Protein AF-A0A553DKM1-F1 (afdb_monomer_lite)

Radius of gyration: 15.27 Å; chains: 1; bounding box: 32×25×41 Å

Foldseek 3Di:
DCPVVVLVVQAAKDKDKDWDDDPVDDIFIKIKIKHWDDPVPDPDIDIDMWIATPVPRHTDD

Secondary structure (DSSP, 8-state):
--HHHHHHTT-EEEEEEEEEEETTEEEEEEEEEEEEE--SSSS--EEEEEEEETTT--B--

Structure (mmCIF, N/CA/C/O backbone):
data_AF-A0A553DKM1-F1
#
_entry.id   AF-A0A553DKM1-F1
#
loop_
_atom_site.group_PDB
_atom_site.id
_atom_site.type_symbol
_atom_site.label_atom_id
_atom_site.label_alt_id
_atom_site.label_comp_id
_atom_site.l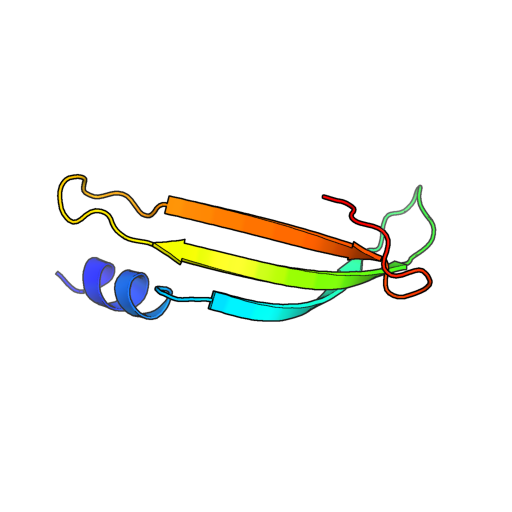abel_asym_id
_atom_site.label_entity_id
_atom_site.label_seq_id
_atom_site.pdbx_PDB_ins_code
_atom_site.Cartn_x
_atom_site.Cartn_y
_atom_site.Cartn_z
_atom_site.occupancy
_atom_site.B_iso_or_equiv
_atom_site.auth_seq_id
_atom_site.auth_comp_id
_atom_site.auth_asym_id
_atom_site.auth_atom_id
_atom_site.pdbx_PDB_model_num
ATOM 1 N N . MET A 1 1 ? -19.343 17.372 12.141 1.00 55.72 1 MET A N 1
ATOM 2 C CA . MET A 1 1 ? -19.137 16.066 12.813 1.00 55.72 1 MET A CA 1
ATOM 3 C C . MET A 1 1 ? -19.061 14.873 11.838 1.00 55.72 1 MET A C 1
ATOM 5 O O . MET A 1 1 ? -18.880 13.760 12.301 1.00 55.72 1 MET A O 1
ATOM 9 N N . GLU A 1 2 ? -19.138 15.083 10.513 1.00 60.97 2 GLU A N 1
ATOM 10 C CA . GLU A 1 2 ? -19.092 14.031 9.465 1.00 60.97 2 GLU A CA 1
ATOM 11 C C . GLU A 1 2 ? -17.661 13.599 9.067 1.00 60.97 2 GLU A C 1
ATOM 13 O O . GLU A 1 2 ? -17.398 12.421 8.849 1.00 60.97 2 GLU A O 1
ATOM 18 N N . PHE A 1 3 ? -16.697 14.527 9.073 1.00 58.22 3 PHE A N 1
ATOM 19 C CA . PHE A 1 3 ? -15.314 14.300 8.616 1.00 58.22 3 PHE A CA 1
ATOM 20 C C . PHE A 1 3 ? -14.600 13.119 9.307 1.00 58.22 3 PHE A C 1
ATOM 22 O O . PHE A 1 3 ? -13.910 12.330 8.667 1.00 58.22 3 PHE A O 1
ATOM 29 N N . ARG A 1 4 ? -14.837 12.933 10.614 1.00 66.75 4 ARG A N 1
ATOM 30 C CA . ARG A 1 4 ? -14.257 11.828 11.400 1.00 66.75 4 ARG A CA 1
ATOM 31 C C . ARG A 1 4 ? -14.789 10.448 10.988 1.00 66.75 4 ARG A C 1
ATOM 33 O O . ARG A 1 4 ? -14.132 9.451 11.261 1.00 66.75 4 ARG A O 1
ATOM 40 N N . LYS A 1 5 ? -15.968 10.365 10.363 1.00 74.38 5 LYS A N 1
ATOM 41 C CA . LYS A 1 5 ? -16.579 9.091 9.957 1.00 74.38 5 LYS A CA 1
ATOM 42 C C . LYS A 1 5 ? -15.943 8.546 8.676 1.00 74.38 5 LYS A C 1
ATOM 44 O O . LYS A 1 5 ? -15.663 7.356 8.616 1.00 74.38 5 LYS A O 1
ATOM 49 N N . ILE A 1 6 ? -15.654 9.424 7.712 1.00 82.94 6 ILE A N 1
ATOM 50 C CA . ILE A 1 6 ? -14.968 9.077 6.455 1.00 82.94 6 ILE A CA 1
ATOM 51 C C . ILE A 1 6 ? -13.538 8.614 6.738 1.00 82.94 6 ILE A C 1
ATOM 53 O O . ILE A 1 6 ? -13.099 7.592 6.235 1.00 82.94 6 ILE A O 1
ATOM 57 N N . LEU A 1 7 ? -12.814 9.309 7.613 1.00 85.25 7 LEU A N 1
ATOM 58 C CA . LEU A 1 7 ? -11.444 8.914 7.943 1.00 85.25 7 LEU A CA 1
ATOM 59 C C . LEU A 1 7 ? -11.361 7.545 8.631 1.00 85.25 7 LEU A C 1
ATOM 61 O O . LEU A 1 7 ? -10.435 6.779 8.382 1.00 85.25 7 LEU A O 1
ATOM 65 N N . LYS A 1 8 ? -12.368 7.187 9.437 1.00 86.19 8 LYS A N 1
ATOM 66 C CA . LYS A 1 8 ? -12.451 5.851 10.040 1.00 86.19 8 LYS A CA 1
ATOM 67 C C . LYS A 1 8 ? -12.646 4.733 9.017 1.00 86.19 8 LYS A C 1
ATOM 69 O O . LYS A 1 8 ? -12.256 3.611 9.315 1.00 86.19 8 LYS A O 1
ATOM 74 N N . SER A 1 9 ? -13.214 5.004 7.837 1.00 91.12 9 SER A N 1
ATOM 75 C CA . SER A 1 9 ? -13.361 3.968 6.806 1.00 91.12 9 SER A CA 1
ATOM 76 C C . SER A 1 9 ? -12.047 3.621 6.111 1.00 91.12 9 SER A C 1
ATOM 78 O O . SER A 1 9 ? -12.017 2.646 5.372 1.00 91.12 9 SER A O 1
ATOM 80 N N . LEU A 1 10 ? -10.983 4.402 6.322 1.00 93.81 10 LEU A N 1
ATOM 81 C CA . LEU A 1 10 ? -9.651 4.108 5.793 1.00 93.81 10 LEU A CA 1
ATOM 82 C C . LEU A 1 10 ? -8.873 3.123 6.673 1.00 93.81 10 LEU A C 1
ATOM 84 O O . LEU A 1 10 ? -7.908 2.538 6.194 1.00 93.81 10 LEU A O 1
ATOM 88 N N . LEU A 1 11 ? -9.270 2.940 7.938 1.00 94.75 11 LEU A N 1
ATOM 89 C CA . LEU A 1 11 ? -8.536 2.114 8.899 1.00 94.75 11 LEU A CA 1
ATOM 90 C C . LEU A 1 11 ? -8.435 0.659 8.437 1.00 94.75 11 LEU A C 1
ATOM 92 O O . LEU A 1 11 ? -9.430 0.055 8.037 1.00 94.75 11 LEU A O 1
ATOM 96 N N . GLY A 1 12 ? -7.238 0.094 8.572 1.00 96.62 12 GLY A N 1
ATOM 97 C CA . GLY A 1 12 ? -6.921 -1.262 8.144 1.00 96.62 12 GLY A CA 1
ATOM 98 C C . GLY A 1 12 ? -5.790 -1.306 7.123 1.00 96.62 12 GLY A C 1
ATOM 99 O O . GLY A 1 12 ? -5.075 -0.323 6.912 1.00 96.62 12 GLY A O 1
ATOM 100 N N . GLU A 1 13 ? -5.631 -2.481 6.521 1.00 98.44 13 GLU A N 1
ATOM 101 C CA . GLU A 1 13 ? -4.649 -2.743 5.475 1.00 98.44 13 GLU A CA 1
ATOM 102 C C . GLU A 1 13 ? -5.337 -2.815 4.109 1.00 98.44 13 GLU A C 1
ATOM 104 O O . GLU A 1 13 ? -6.379 -3.455 3.952 1.00 98.44 13 GLU A O 1
ATOM 109 N N . TRP A 1 14 ? -4.728 -2.178 3.114 1.00 98.38 14 TRP A N 1
ATOM 110 C CA . TRP A 1 14 ? -5.178 -2.179 1.728 1.00 98.38 14 TRP A CA 1
ATOM 111 C C . TRP A 1 14 ? -4.060 -2.730 0.859 1.00 98.38 14 TRP A C 1
ATOM 113 O O . TRP A 1 14 ? -2.950 -2.211 0.887 1.00 98.38 14 TRP A O 1
ATOM 123 N N . THR A 1 15 ? -4.350 -3.765 0.072 1.00 98.19 15 THR A N 1
ATOM 124 C CA . THR A 1 15 ? -3.399 -4.326 -0.895 1.00 98.19 15 THR A CA 1
ATOM 125 C C . THR A 1 15 ? -3.915 -4.108 -2.308 1.00 98.19 15 THR A C 1
ATOM 127 O O . THR A 1 15 ? -5.077 -4.395 -2.600 1.00 98.19 15 THR A O 1
ATOM 130 N N . GLY A 1 16 ? -3.043 -3.650 -3.200 1.00 97.88 16 GLY A N 1
ATOM 131 C CA . GLY A 1 16 ? -3.388 -3.397 -4.592 1.00 97.88 16 GLY A CA 1
ATOM 132 C C . GLY A 1 16 ? -2.185 -3.433 -5.525 1.00 97.88 16 GLY A C 1
ATOM 133 O O . GLY A 1 16 ? -1.075 -3.795 -5.135 1.00 97.88 16 GLY A O 1
ATOM 134 N N . ASN A 1 17 ? -2.436 -3.060 -6.777 1.00 97.94 17 ASN A N 1
ATOM 135 C CA . ASN A 1 17 ? -1.414 -2.881 -7.802 1.00 97.94 17 ASN A CA 1
ATOM 136 C C . ASN A 1 17 ? -1.509 -1.457 -8.356 1.00 97.94 17 ASN A C 1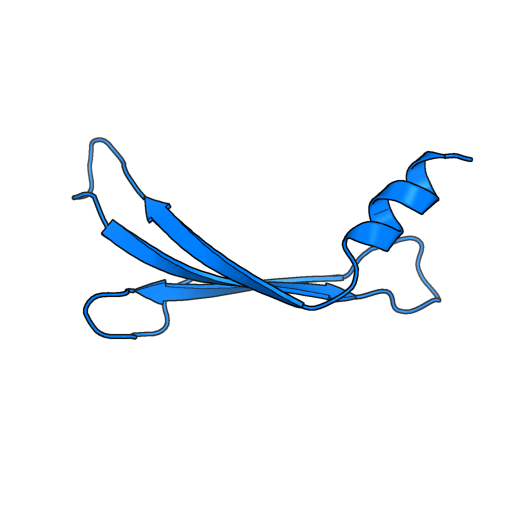
ATOM 138 O O . ASN A 1 17 ? -2.612 -0.925 -8.491 1.00 97.94 17 ASN A O 1
ATOM 142 N N . GLY A 1 18 ? -0.368 -0.879 -8.716 1.00 97.25 18 GLY A N 1
ATOM 143 C CA . GLY A 1 18 ? -0.254 0.437 -9.334 1.00 97.25 18 GLY A CA 1
ATOM 144 C C . GLY A 1 18 ? 0.712 0.434 -10.517 1.00 97.25 18 GLY A C 1
ATOM 145 O O . GLY A 1 18 ? 1.455 -0.526 -10.733 1.00 97.25 18 GLY A O 1
ATOM 146 N N . SER A 1 19 ? 0.690 1.524 -11.284 1.00 97.56 19 SER A N 1
ATOM 147 C CA . SER A 1 19 ? 1.558 1.739 -12.446 1.00 97.56 19 SER A CA 1
ATOM 148 C C . SER A 1 19 ? 2.150 3.149 -12.415 1.00 97.56 19 SER A C 1
ATOM 150 O O . SER A 1 19 ? 1.407 4.128 -12.308 1.00 97.56 19 SER A O 1
ATOM 152 N N . GLY A 1 20 ? 3.470 3.263 -12.542 1.00 95.81 20 GLY A N 1
ATOM 153 C CA . GLY A 1 20 ? 4.205 4.525 -12.581 1.00 95.81 20 GLY A CA 1
ATOM 154 C C . GLY A 1 20 ? 4.614 4.915 -14.002 1.00 95.81 20 GLY A C 1
ATOM 155 O O . GLY A 1 20 ? 5.052 4.074 -14.786 1.00 95.81 20 GLY A O 1
ATOM 156 N N . LYS A 1 21 ? 4.504 6.207 -14.340 1.00 97.38 21 LYS A N 1
ATOM 157 C CA . LYS A 1 21 ? 4.979 6.767 -15.616 1.00 97.38 21 LYS A CA 1
ATOM 158 C C . LYS A 1 21 ? 5.514 8.185 -15.427 1.00 97.38 21 LYS A C 1
ATOM 160 O O . LYS A 1 21 ? 4.860 9.021 -14.813 1.00 97.38 21 LYS A O 1
ATOM 165 N N . SER A 1 22 ? 6.676 8.465 -16.012 1.00 96.12 22 SER A N 1
ATOM 166 C CA . SER A 1 22 ? 7.312 9.786 -16.026 1.00 96.12 22 SER A CA 1
ATOM 167 C C . SER A 1 22 ? 8.025 10.003 -17.368 1.00 96.12 22 SER A C 1
ATOM 169 O O . SER A 1 22 ? 8.425 9.019 -17.988 1.00 96.12 22 SER A O 1
ATOM 171 N N . PRO A 1 23 ? 8.218 11.246 -17.848 1.00 98.06 23 PRO A N 1
ATOM 172 C CA . PRO A 1 23 ? 8.973 11.497 -19.07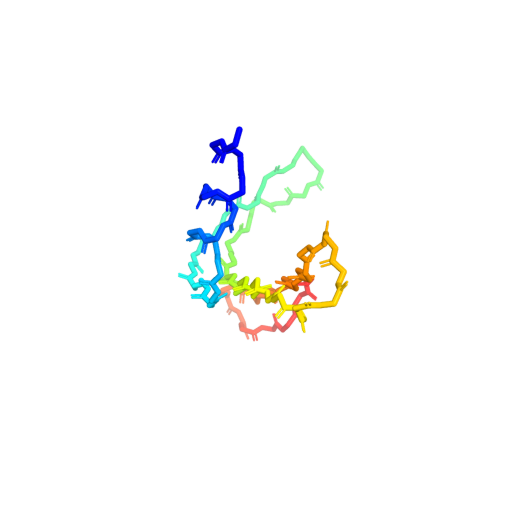8 1.00 98.06 23 PRO A CA 1
ATOM 173 C C . PRO A 1 23 ? 10.413 10.961 -19.069 1.00 98.06 23 PRO A C 1
ATOM 175 O O . PRO A 1 23 ? 10.959 10.672 -20.129 1.00 98.06 23 PRO A O 1
ATOM 178 N N . THR A 1 24 ? 11.039 10.844 -17.895 1.00 97.69 24 THR A N 1
ATOM 179 C CA . THR A 1 24 ? 12.466 10.504 -17.752 1.00 97.69 24 THR A CA 1
ATOM 180 C C . THR A 1 24 ? 12.737 9.054 -17.354 1.00 97.69 24 THR A C 1
ATOM 182 O O . THR A 1 24 ? 13.896 8.649 -17.314 1.00 97.69 24 THR A O 1
ATOM 185 N N . ILE A 1 25 ? 11.703 8.270 -17.040 1.00 95.56 25 ILE A N 1
ATOM 186 C CA . ILE A 1 25 ? 11.833 6.899 -16.529 1.00 95.56 25 ILE A CA 1
ATOM 187 C C . ILE A 1 25 ? 10.865 6.004 -17.301 1.00 95.56 25 ILE A C 1
ATOM 189 O O . ILE A 1 25 ? 9.725 6.393 -17.561 1.00 95.56 25 ILE A O 1
ATOM 193 N N . ALA A 1 26 ? 11.313 4.802 -17.668 1.00 96.06 26 ALA A N 1
ATOM 194 C CA . ALA A 1 26 ? 10.450 3.824 -18.321 1.00 96.06 26 ALA A CA 1
ATOM 195 C C . ALA A 1 26 ? 9.244 3.479 -17.423 1.00 96.06 26 ALA A C 1
ATOM 197 O O . ALA A 1 26 ? 9.413 3.393 -16.205 1.00 96.06 26 ALA A O 1
ATOM 198 N N . PRO A 1 27 ? 8.038 3.278 -17.987 1.00 97.06 27 PRO A N 1
ATOM 199 C CA . PRO A 1 27 ? 6.884 2.857 -17.202 1.00 97.06 27 PRO A CA 1
ATOM 200 C C . PRO A 1 27 ? 7.148 1.548 -16.451 1.00 97.06 27 PRO A C 1
ATOM 202 O O . PRO A 1 27 ? 7.844 0.670 -16.965 1.00 97.06 27 PRO A O 1
ATOM 205 N N . PHE A 1 28 ? 6.576 1.409 -15.258 1.00 96.00 28 PHE A N 1
ATOM 206 C CA . PHE A 1 28 ? 6.726 0.213 -14.429 1.00 96.00 28 PHE A CA 1
ATOM 207 C C . PHE A 1 28 ? 5.466 -0.065 -13.609 1.00 96.00 28 PHE A C 1
ATOM 209 O O . PHE A 1 28 ? 4.747 0.863 -13.239 1.00 96.00 28 PHE A O 1
ATOM 216 N N . ASP A 1 29 ? 5.247 -1.336 -13.277 1.00 97.75 29 ASP A N 1
ATOM 217 C CA . ASP A 1 29 ? 4.151 -1.786 -12.417 1.00 97.75 29 ASP A CA 1
ATOM 218 C C . ASP A 1 29 ? 4.678 -2.245 -11.054 1.00 97.75 29 ASP A C 1
ATOM 220 O O . ASP A 1 29 ? 5.773 -2.815 -10.943 1.00 97.75 29 ASP A O 1
ATOM 224 N N . TYR A 1 30 ? 3.879 -2.025 -10.015 1.00 97.94 30 TYR A N 1
ATOM 225 C CA . TYR A 1 30 ? 4.226 -2.367 -8.640 1.00 97.94 30 TYR A CA 1
ATOM 226 C C . TYR A 1 30 ? 3.019 -2.883 -7.852 1.00 97.94 30 TYR A C 1
ATOM 228 O O . TYR A 1 30 ? 1.869 -2.542 -8.135 1.00 97.94 30 TYR A O 1
ATOM 236 N N . LYS A 1 31 ? 3.297 -3.696 -6.836 1.00 98.25 31 LYS A N 1
ATOM 237 C CA . LYS A 1 31 ? 2.355 -4.064 -5.783 1.00 98.25 31 LYS A CA 1
ATOM 238 C C . LYS A 1 31 ? 2.488 -3.049 -4.660 1.00 98.25 31 LYS A C 1
ATOM 240 O O . LYS A 1 31 ? 3.604 -2.663 -4.322 1.00 98.25 31 LYS A O 1
ATOM 245 N N . GLU A 1 32 ? 1.373 -2.655 -4.064 1.00 98.50 32 GLU A N 1
ATOM 246 C CA . GLU A 1 32 ? 1.325 -1.668 -2.989 1.00 98.50 32 GLU A CA 1
ATOM 247 C C . GLU A 1 32 ? 0.526 -2.199 -1.801 1.00 98.50 32 GLU A C 1
ATOM 249 O O . GLU A 1 32 ? -0.511 -2.848 -1.973 1.00 98.50 32 GLU A O 1
ATOM 254 N N . ILE A 1 33 ? 1.035 -1.932 -0.600 1.00 98.38 33 ILE A N 1
ATOM 255 C CA . ILE A 1 33 ? 0.349 -2.182 0.665 1.00 98.38 33 ILE A CA 1
ATOM 256 C C . ILE A 1 33 ? 0.301 -0.867 1.438 1.00 98.38 33 ILE A C 1
ATOM 258 O O . ILE A 1 33 ? 1.345 -0.253 1.666 1.00 98.38 33 ILE A O 1
ATOM 262 N N . LEU A 1 34 ? -0.902 -0.460 1.843 1.00 98.50 34 LEU A N 1
ATOM 263 C CA . LEU A 1 34 ? -1.158 0.706 2.687 1.00 98.50 34 LEU A CA 1
ATOM 264 C C . LEU A 1 34 ? -1.695 0.254 4.039 1.00 98.50 34 LEU A C 1
ATOM 266 O O . LEU A 1 34 ? -2.612 -0.565 4.084 1.00 98.50 34 LEU A O 1
ATOM 270 N N . THR A 1 35 ? -1.209 0.852 5.120 1.00 98.25 35 THR A N 1
ATOM 271 C CA . THR A 1 35 ? -1.725 0.620 6.471 1.00 98.25 35 THR A CA 1
ATOM 272 C C . THR A 1 35 ? -2.140 1.942 7.090 1.00 98.25 35 THR A C 1
ATOM 274 O O . THR A 1 35 ? -1.317 2.843 7.244 1.00 98.25 35 THR A O 1
ATOM 27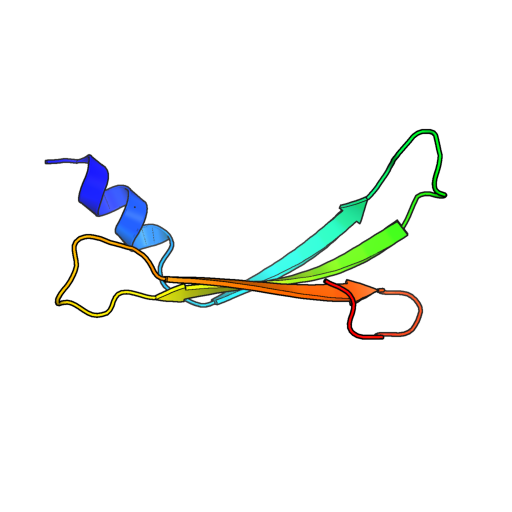7 N N . PHE A 1 36 ? -3.408 2.040 7.482 1.00 97.25 36 PHE A N 1
ATOM 278 C CA . PHE A 1 36 ? -3.933 3.162 8.255 1.00 97.25 36 PHE A CA 1
ATOM 279 C C . PHE A 1 36 ? -4.300 2.688 9.658 1.00 97.25 36 PHE A C 1
ATOM 281 O O . PHE A 1 36 ? -5.114 1.772 9.818 1.00 97.25 36 PHE A 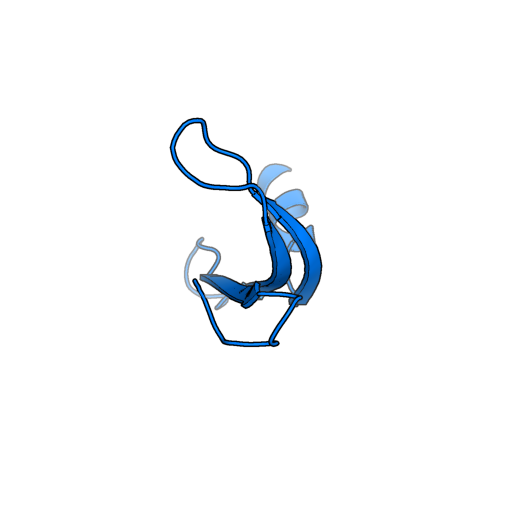O 1
ATOM 288 N N . SER A 1 37 ? -3.740 3.327 10.682 1.00 95.12 37 SER A N 1
ATOM 289 C CA . SER A 1 37 ? -4.038 3.011 12.081 1.00 95.12 37 SER A CA 1
ATOM 290 C C . SER A 1 37 ? -4.305 4.264 12.915 1.00 95.12 37 SER A C 1
ATOM 292 O O . SER A 1 37 ? -3.958 5.386 12.545 1.00 95.12 37 SER A O 1
ATOM 294 N N . PHE A 1 38 ? -5.003 4.073 14.032 1.00 91.62 38 PHE A N 1
ATOM 295 C CA . PHE A 1 38 ? -5.418 5.137 14.940 1.00 91.62 38 PHE A CA 1
ATOM 296 C C . PHE A 1 38 ? -5.060 4.734 16.367 1.00 91.62 38 PHE A C 1
ATOM 298 O O . PHE A 1 38 ? -5.440 3.648 16.804 1.00 91.62 38 PHE A O 1
ATOM 305 N N . ASP A 1 39 ? -4.328 5.591 17.077 1.00 89.50 39 ASP A N 1
ATOM 306 C CA . ASP A 1 39 ? -3.824 5.284 18.421 1.00 89.50 39 ASP A CA 1
ATOM 307 C C . ASP A 1 39 ? -4.861 5.528 19.532 1.00 89.50 39 ASP A C 1
ATOM 309 O O . ASP A 1 39 ? -4.705 5.018 20.638 1.00 89.50 39 ASP A O 1
ATOM 313 N N . GLY A 1 40 ? -5.940 6.266 19.246 1.00 85.50 40 GLY A N 1
ATOM 314 C CA . GLY A 1 40 ? -6.971 6.606 20.228 1.00 85.50 40 GLY A CA 1
ATOM 315 C C . GLY A 1 40 ? -6.640 7.797 21.129 1.00 85.50 40 GLY A C 1
ATOM 316 O O . GLY A 1 40 ? -7.516 8.229 21.878 1.00 85.50 40 GLY A O 1
ATOM 317 N N . PHE A 1 41 ? -5.424 8.336 21.047 1.00 87.56 41 PHE A N 1
ATOM 318 C CA . PHE A 1 41 ? -4.921 9.410 21.905 1.00 87.56 41 PHE A CA 1
ATOM 319 C C . PHE A 1 41 ? -4.795 10.732 21.156 1.00 87.56 41 PHE A C 1
ATOM 321 O O . PHE A 1 41 ? -5.107 11.785 21.711 1.00 87.56 41 PHE A O 1
ATOM 328 N N . ASN A 1 42 ? -4.356 10.677 19.901 1.00 85.81 42 ASN A N 1
ATOM 329 C CA . ASN A 1 42 ? -4.156 11.843 19.060 1.00 85.81 42 ASN A CA 1
ATOM 330 C C . ASN A 1 42 ? -5.244 11.910 17.990 1.00 85.81 42 ASN A C 1
ATOM 332 O O . ASN A 1 42 ? -5.654 10.894 17.439 1.00 85.81 42 ASN A O 1
ATOM 336 N N . ASP A 1 43 ? -5.671 13.117 17.619 1.00 86.31 43 ASP A N 1
ATOM 337 C CA . ASP A 1 43 ? -6.578 13.340 16.482 1.00 86.31 43 ASP A CA 1
ATOM 338 C C . ASP A 1 43 ? -5.812 13.251 15.137 1.00 86.31 43 ASP A C 1
ATOM 340 O O . ASP A 1 43 ? -5.887 14.138 14.287 1.00 86.31 43 ASP A O 1
ATOM 344 N N . LEU A 1 44 ? -5.037 12.176 14.951 1.00 88.50 44 LEU A N 1
ATOM 345 C CA . LEU A 1 44 ? -4.168 11.913 13.801 1.00 88.50 44 LEU A CA 1
ATOM 346 C C . LEU A 1 44 ? -4.313 10.455 13.345 1.00 88.50 44 LEU A C 1
ATOM 348 O O . LEU A 1 44 ? -4.585 9.572 14.153 1.00 88.50 44 LEU A O 1
ATOM 352 N N . ILE A 1 45 ? -4.105 10.197 12.053 1.00 92.38 45 ILE A N 1
ATOM 353 C CA . ILE A 1 45 ? -4.034 8.838 11.501 1.00 92.38 45 ILE A CA 1
ATOM 354 C C . ILE A 1 45 ? -2.578 8.531 11.185 1.00 92.38 45 ILE A C 1
ATOM 356 O O . ILE A 1 45 ? -1.918 9.300 10.485 1.00 92.38 45 ILE A O 1
ATOM 360 N N . HIS A 1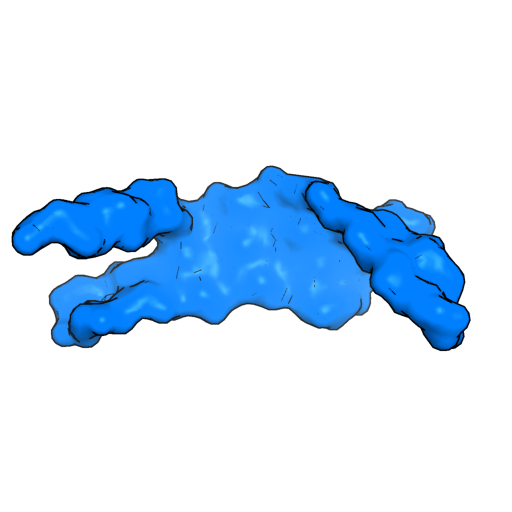 46 ? -2.097 7.396 11.679 1.00 94.56 46 HIS A N 1
ATOM 361 C CA . HIS A 1 46 ? -0.821 6.841 11.259 1.00 94.56 46 HIS A CA 1
ATOM 362 C C . HIS A 1 46 ? -0.983 6.186 9.891 1.00 94.56 46 HIS A C 1
ATOM 364 O O . HIS A 1 46 ? -1.949 5.456 9.659 1.00 94.56 46 HIS A O 1
ATOM 370 N N . TYR A 1 47 ? -0.040 6.458 8.995 1.00 97.00 47 TYR A N 1
ATOM 371 C CA . TYR A 1 47 ? -0.043 5.971 7.623 1.00 97.00 47 TYR A CA 1
ATOM 372 C C . TYR A 1 47 ? 1.314 5.368 7.278 1.00 97.00 47 TYR A C 1
ATOM 374 O O . TYR A 1 47 ? 2.347 6.020 7.434 1.00 97.00 47 TYR A O 1
ATOM 382 N N . GLU A 1 48 ? 1.293 4.143 6.763 1.00 98.19 48 GLU A N 1
ATOM 383 C CA . GLU A 1 48 ? 2.446 3.488 6.152 1.00 98.19 48 GLU A CA 1
ATOM 384 C C . GLU A 1 48 ? 2.100 3.027 4.743 1.00 98.19 48 GLU A C 1
ATOM 386 O O . GLU A 1 48 ? 0.993 2.555 4.487 1.00 98.19 48 GLU A O 1
ATOM 391 N N . GLN A 1 49 ? 3.081 3.106 3.851 1.00 98.50 49 GLN A N 1
ATOM 392 C CA . GLN A 1 49 ? 2.999 2.600 2.489 1.00 98.50 49 GLN A CA 1
ATOM 393 C C . GLN A 1 49 ? 4.281 1.842 2.178 1.00 98.50 49 GLN A C 1
ATOM 395 O O . GLN A 1 49 ? 5.368 2.295 2.532 1.00 98.50 49 GLN A O 1
ATOM 400 N N . LYS A 1 50 ? 4.138 0.672 1.550 1.00 98.25 50 LYS A N 1
ATOM 401 C CA . LYS A 1 50 ? 5.257 -0.132 1.038 1.00 98.25 50 LYS A CA 1
ATOM 402 C C . LYS A 1 50 ? 4.937 -0.640 -0.362 1.00 98.25 50 LYS A C 1
ATOM 404 O O . LYS A 1 50 ? 3.793 -1.007 -0.638 1.00 98.25 50 LYS A O 1
ATOM 409 N N . THR A 1 51 ? 5.928 -0.645 -1.241 1.00 98.19 51 THR A N 1
ATOM 410 C CA . THR A 1 51 ? 5.817 -1.082 -2.632 1.00 98.19 51 THR A CA 1
ATOM 411 C C . THR A 1 51 ? 6.859 -2.132 -2.982 1.00 98.19 51 THR A C 1
ATOM 413 O O . THR A 1 51 ? 7.960 -2.180 -2.427 1.00 98.19 51 THR A O 1
ATOM 416 N N . TRP A 1 52 ? 6.507 -2.972 -3.951 1.00 98.06 52 TRP A N 1
ATOM 417 C CA . TRP A 1 52 ? 7.397 -3.964 -4.544 1.00 98.06 52 TRP A CA 1
ATOM 418 C C . TRP A 1 52 ? 7.262 -3.923 -6.060 1.00 98.06 52 TRP A C 1
ATOM 420 O O . TRP A 1 52 ? 6.147 -3.900 -6.580 1.00 98.06 52 TRP A O 1
ATOM 430 N N . LEU A 1 53 ? 8.382 -3.934 -6.782 1.00 96.50 53 LEU A N 1
ATOM 431 C CA . LEU A 1 53 ? 8.358 -3.963 -8.247 1.00 96.50 53 LEU A CA 1
ATOM 432 C C . LEU A 1 53 ? 7.854 -5.325 -8.734 1.00 96.50 53 LEU A C 1
ATOM 434 O O . LEU A 1 53 ? 8.391 -6.363 -8.353 1.00 96.50 53 LEU A O 1
ATOM 438 N N . ASN A 1 54 ? 6.864 -5.341 -9.627 1.00 91.00 54 ASN A N 1
ATOM 439 C CA . ASN A 1 54 ? 6.180 -6.588 -9.998 1.00 91.00 54 ASN A CA 1
ATOM 440 C C . ASN A 1 54 ? 7.079 -7.600 -10.719 1.00 91.00 54 ASN A C 1
ATOM 442 O O . ASN A 1 54 ? 6.881 -8.805 -10.596 1.00 91.00 54 ASN A O 1
ATOM 446 N N . HIS A 1 55 ? 8.078 -7.129 -11.467 1.00 89.25 55 HIS A N 1
ATOM 447 C CA . HIS A 1 55 ? 8.910 -7.997 -12.302 1.00 89.25 55 HIS A CA 1
ATOM 448 C C . HIS A 1 55 ? 9.941 -8.823 -11.515 1.00 89.25 55 HIS A C 1
ATOM 450 O O . HIS A 1 55 ? 10.425 -9.828 -12.029 1.00 89.25 55 HIS A O 1
ATOM 456 N N . ASN A 1 56 ? 10.306 -8.410 -10.297 1.00 89.00 56 ASN A N 1
ATOM 457 C CA . ASN A 1 56 ? 11.308 -9.101 -9.472 1.00 89.00 56 ASN A CA 1
ATOM 458 C C . ASN A 1 56 ? 10.926 -9.217 -7.988 1.00 89.00 56 ASN A C 1
ATOM 460 O O . ASN A 1 56 ? 11.676 -9.807 -7.218 1.00 89.00 56 ASN A O 1
ATOM 464 N N . ASN A 1 57 ? 9.772 -8.677 -7.589 1.00 89.44 57 ASN A N 1
ATOM 465 C CA . ASN A 1 57 ? 9.296 -8.631 -6.210 1.00 89.44 57 ASN A CA 1
ATOM 466 C C . ASN A 1 57 ? 10.300 -7.984 -5.233 1.00 89.44 57 ASN A C 1
ATOM 468 O O . ASN A 1 57 ? 10.287 -8.272 -4.034 1.00 89.44 57 ASN A O 1
ATOM 472 N N . ASN A 1 58 ? 11.176 -7.110 -5.737 1.00 93.06 58 ASN A N 1
ATOM 473 C CA . ASN A 1 58 ? 12.118 -6.381 -4.900 1.00 93.06 58 ASN A CA 1
ATOM 474 C C . ASN A 1 58 ? 11.382 -5.271 -4.143 1.00 93.06 58 ASN A C 1
ATOM 476 O O . ASN A 1 58 ? 10.609 -4.538 -4.772 1.00 93.06 58 ASN A O 1
ATOM 480 N N . PRO A 1 59 ? 11.642 -5.107 -2.830 1.00 94.25 59 PRO A N 1
ATOM 481 C CA . PRO A 1 59 ? 11.187 -3.938 -2.091 1.00 94.25 59 PRO A CA 1
ATOM 482 C C . PRO A 1 59 ? 11.643 -2.656 -2.790 1.00 94.25 59 PRO A C 1
ATOM 484 O O . PRO A 1 59 ? 12.787 -2.569 -3.244 1.00 94.25 59 PRO A O 1
ATOM 487 N N . SER A 1 60 ? 10.744 -1.684 -2.891 1.00 93.00 60 SER A N 1
ATOM 488 C CA . SER A 1 60 ? 11.014 -0.387 -3.503 1.00 93.00 60 SER A CA 1
ATOM 489 C C . SER A 1 60 ? 10.782 0.723 -2.477 1.00 93.00 60 SER A C 1
ATOM 491 O O . SER A 1 60 ? 11.513 0.772 -1.489 1.00 93.00 60 SER A O 1
ATOM 493 N N . HIS A 1 61 ? 9.820 1.610 -2.717 1.00 90.81 61 HIS A N 1
ATOM 494 C CA . HIS A 1 61 ? 9.437 2.683 -1.802 1.00 90.81 61 HIS A CA 1
ATOM 495 C C . HIS A 1 61 ? 8.510 2.188 -0.701 1.00 90.81 61 HIS A C 1
ATOM 497 O O . HIS A 1 61 ? 7.544 1.467 -1.043 1.00 90.81 61 HIS A O 1
#

pLDDT: mean 91.78, std 9.71, range [55.72, 98.5]

Sequence (61 aa):
MEFRKILKSLLGEWTGNGSGKSPTIAPFDYKEILTFSFDGFNDLIHYEQKTWLNHNNNPSH